Protein AF-T0THN8-F1 (afdb_monomer)

pLDDT: mean 85.49, std 10.86, range [45.84, 93.81]

Sequence (64 aa):
MKLISSGKVKLNYRQVEKADQLITIGDMISVRGFGRFRLAEQEGFSKSGKAKVTINSMLRRRKK

Secondary structure (DSSP, 8-state):
-TTTTTT-EEETTEE---TT----TT-EEEETTTEEEEEEEEEEE-TTS-EEEEEEE-------

Solvent-accessible surface area (backbone atoms only — not comparable to full-atom values): 3951 Å² total; per-residue (Å²): 112,74,53,31,67,65,60,38,26,22,50,73,87,38,78,34,60,63,89,81,69,86,82,53,76,67,42,37,40,37,34,74,97,76,42,37,35,28,36,63,44,70,86,46,63,46,100,85,69,48,76,43,68,46,71,48,66,72,58,79,74,78,78,127

Structure (mmCIF, N/CA/C/O backbone):
data_AF-T0THN8-F1
#
_entry.id   AF-T0THN8-F1
#
loop_
_atom_site.group_PDB
_atom_site.id
_atom_site.type_symbol
_atom_site.label_atom_id
_atom_site.label_alt_id
_atom_site.label_comp_id
_atom_site.label_asym_id
_atom_site.label_entity_id
_atom_site.label_seq_id
_atom_site.pdbx_PDB_ins_code
_atom_site.Cartn_x
_atom_site.Cartn_y
_atom_site.Cartn_z
_atom_site.occupancy
_atom_site.B_iso_or_equiv
_atom_site.auth_seq_id
_atom_site.auth_comp_id
_atom_site.auth_asym_id
_atom_site.auth_atom_id
_atom_site.pdbx_PDB_model_num
ATOM 1 N N . MET A 1 1 ? 2.681 -2.553 13.003 1.00 59.84 1 MET A N 1
ATOM 2 C CA . MET A 1 1 ? 1.461 -3.386 13.134 1.00 59.84 1 MET A CA 1
ATOM 3 C C . MET A 1 1 ? 0.224 -2.660 13.669 1.00 59.84 1 MET A C 1
ATOM 5 O O . MET A 1 1 ? -0.871 -3.017 13.263 1.00 59.84 1 MET A O 1
ATOM 9 N N . LYS A 1 2 ? 0.352 -1.610 14.499 1.00 76.19 2 LYS A N 1
ATOM 10 C CA . LYS A 1 2 ? -0.785 -0.976 15.206 1.00 76.19 2 LYS A CA 1
ATOM 11 C C . LYS A 1 2 ? -1.918 -0.414 14.322 1.00 76.19 2 LYS A C 1
ATOM 13 O O . LYS A 1 2 ? -3.039 -0.296 14.797 1.00 76.19 2 LYS A O 1
ATOM 18 N N . LEU A 1 3 ? -1.656 -0.034 13.066 1.00 80.62 3 LEU A N 1
ATOM 19 C CA . LEU A 1 3 ? -2.677 0.537 12.165 1.00 80.62 3 LEU A CA 1
ATOM 20 C C . LEU A 1 3 ? -3.570 -0.526 11.509 1.00 80.62 3 LEU A C 1
ATOM 22 O O . LEU A 1 3 ? -4.764 -0.295 11.346 1.00 80.62 3 LEU A O 1
ATOM 26 N N . ILE A 1 4 ? -2.996 -1.677 11.153 1.00 81.31 4 ILE A N 1
ATOM 27 C CA . ILE A 1 4 ? -3.719 -2.778 10.504 1.00 81.31 4 ILE A CA 1
ATOM 28 C C . ILE A 1 4 ? -4.632 -3.450 11.534 1.00 81.31 4 ILE A C 1
ATOM 30 O O . ILE A 1 4 ? -5.842 -3.490 11.348 1.00 81.31 4 ILE A O 1
ATOM 34 N N . SER A 1 5 ? -4.084 -3.821 12.697 1.00 81.94 5 SER A N 1
ATOM 35 C CA . SER A 1 5 ? -4.862 -4.446 13.775 1.00 81.94 5 SER A CA 1
ATOM 36 C C . SER A 1 5 ? -5.911 -3.527 14.417 1.00 81.94 5 SER A C 1
ATOM 38 O O . SER A 1 5 ? -6.809 -4.011 15.091 1.00 81.94 5 SER A O 1
ATOM 40 N N . SER A 1 6 ? -5.827 -2.205 14.217 1.00 85.19 6 SER A N 1
ATOM 41 C CA . SER A 1 6 ? -6.857 -1.254 14.672 1.00 85.19 6 SER A CA 1
ATOM 42 C C . SER A 1 6 ? -7.932 -0.957 13.620 1.00 85.19 6 SER A C 1
ATOM 44 O O . SER A 1 6 ? -8.681 0.007 13.776 1.00 85.19 6 SER A O 1
ATOM 46 N N . GLY A 1 7 ? -7.986 -1.726 12.524 1.00 85.56 7 GLY A N 1
ATOM 47 C CA . GLY A 1 7 ? -8.995 -1.574 11.468 1.00 85.56 7 GLY A CA 1
ATOM 48 C C . GLY A 1 7 ? -8.869 -0.273 10.668 1.00 85.56 7 GLY A C 1
ATOM 49 O O . GLY A 1 7 ? -9.797 0.141 9.973 1.00 85.56 7 GLY A O 1
ATOM 50 N N . LYS A 1 8 ? -7.724 0.418 10.757 1.00 88.81 8 LYS A N 1
ATOM 51 C CA . LYS A 1 8 ? -7.505 1.715 10.091 1.00 88.81 8 LYS A CA 1
ATOM 52 C C . LYS A 1 8 ? -7.028 1.576 8.648 1.00 88.81 8 LYS A C 1
ATOM 54 O O . LYS A 1 8 ? -6.871 2.598 7.975 1.00 88.81 8 LYS A O 1
ATOM 59 N N . VAL A 1 9 ? -6.795 0.351 8.182 1.00 92.00 9 VAL A N 1
ATOM 60 C CA . VAL A 1 9 ? -6.313 0.043 6.835 1.00 92.00 9 VAL A CA 1
ATOM 61 C C . VAL A 1 9 ? -7.387 -0.715 6.061 1.00 92.00 9 VAL A C 1
ATOM 63 O O . VAL A 1 9 ? -7.986 -1.663 6.566 1.00 92.00 9 VAL A O 1
ATOM 66 N N . LYS A 1 10 ? -7.624 -0.289 4.820 1.00 93.50 10 LYS A N 1
ATOM 67 C CA . LYS A 1 10 ? -8.478 -0.988 3.861 1.00 93.50 10 LYS A CA 1
ATOM 68 C C . LYS A 1 10 ? -7.689 -1.325 2.604 1.00 93.50 10 LYS A C 1
ATOM 70 O O . LYS A 1 10 ? -6.989 -0.456 2.089 1.00 93.50 10 LYS A O 1
ATOM 75 N N . LEU A 1 11 ? -7.862 -2.536 2.093 1.00 93.81 11 LEU A N 1
ATOM 76 C CA . LEU A 1 11 ? -7.366 -2.999 0.800 1.00 93.81 11 LEU A CA 1
ATOM 77 C C . LEU A 1 11 ? -8.563 -3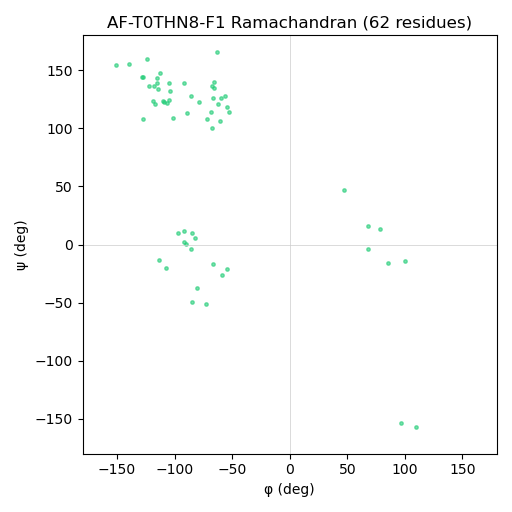.154 -0.132 1.00 93.81 11 LEU A C 1
ATOM 79 O O . LEU A 1 11 ? -9.508 -3.864 0.204 1.00 93.81 11 LEU A O 1
ATOM 83 N N . ASN A 1 12 ? -8.563 -2.463 -1.271 1.00 93.12 12 ASN A N 1
ATOM 84 C CA . ASN A 1 12 ? -9.666 -2.497 -2.238 1.00 93.12 12 ASN A CA 1
ATOM 85 C C . ASN A 1 12 ? -11.041 -2.316 -1.566 1.00 93.12 12 ASN A C 1
ATOM 87 O O . ASN A 1 12 ? -11.976 -3.074 -1.798 1.00 93.12 12 ASN A O 1
ATOM 91 N N . TYR A 1 13 ? -11.137 -1.317 -0.680 1.00 90.12 13 TYR A N 1
ATOM 92 C CA . TYR A 1 13 ? -12.322 -0.980 0.128 1.00 90.12 13 TYR A CA 1
ATOM 93 C C . TYR A 1 13 ? -12.731 -1.991 1.211 1.00 90.12 13 TYR A C 1
ATOM 95 O O . TYR 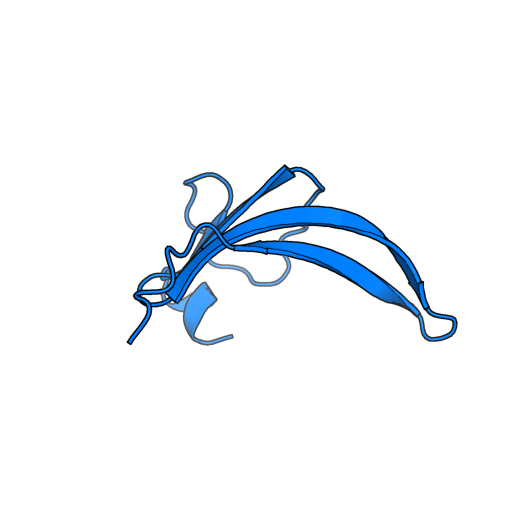A 1 13 ? -13.614 -1.677 2.012 1.00 90.12 13 TYR A O 1
ATOM 103 N N . ARG A 1 14 ? -12.055 -3.138 1.321 1.00 91.50 14 ARG A N 1
ATOM 104 C CA . ARG A 1 14 ? -12.268 -4.137 2.375 1.00 91.50 14 ARG A CA 1
ATOM 105 C C . ARG A 1 14 ? -11.338 -3.882 3.555 1.00 91.50 14 ARG A C 1
ATOM 107 O O . ARG A 1 14 ? -10.180 -3.523 3.363 1.00 91.50 14 ARG A O 1
ATOM 114 N N . GLN A 1 15 ? -11.845 -4.033 4.774 1.00 90.31 15 GLN A N 1
ATOM 115 C CA . GLN A 1 15 ? -11.035 -3.903 5.985 1.00 90.31 15 GLN A CA 1
ATOM 116 C C . GLN A 1 15 ? -10.030 -5.054 6.068 1.00 90.31 15 GLN A C 1
ATOM 118 O O . GLN A 1 15 ? -10.380 -6.199 5.798 1.00 90.31 15 GLN A O 1
ATOM 123 N N . VAL A 1 16 ? -8.785 -4.732 6.421 1.00 90.62 16 VAL A N 1
ATOM 124 C CA . VAL A 1 16 ? -7.717 -5.718 6.597 1.00 90.62 16 VAL A CA 1
ATOM 125 C C . VAL A 1 16 ? -7.238 -5.661 8.036 1.00 90.62 16 VAL A C 1
ATOM 127 O O . VAL A 1 16 ? -6.824 -4.605 8.511 1.00 90.62 16 VAL A O 1
ATOM 130 N N . GLU A 1 17 ? -7.289 -6.804 8.711 1.00 84.56 17 GLU A N 1
ATOM 131 C CA . GLU A 1 17 ? -6.918 -6.935 10.127 1.00 84.56 17 GLU A CA 1
ATOM 132 C C . GLU A 1 17 ? -5.594 -7.678 10.316 1.00 84.56 17 GLU A C 1
ATOM 134 O O . GLU A 1 17 ? -4.922 -7.502 11.334 1.00 84.56 17 GLU A O 1
ATOM 139 N N . LYS A 1 18 ? -5.177 -8.451 9.305 1.00 85.19 18 LYS A N 1
ATOM 140 C CA . LYS A 1 18 ? -3.903 -9.169 9.291 1.00 85.19 18 LYS A CA 1
ATOM 141 C C . LYS A 1 18 ? -2.892 -8.494 8.370 1.00 85.19 18 LYS A C 1
ATOM 143 O O . LYS A 1 18 ? -3.227 -8.016 7.292 1.00 85.19 18 LYS A O 1
ATOM 148 N N . ALA A 1 19 ? -1.642 -8.432 8.813 1.00 85.06 19 ALA A N 1
ATOM 149 C CA . ALA A 1 19 ? -0.568 -7.747 8.092 1.00 85.06 19 ALA A CA 1
ATOM 150 C C . ALA A 1 19 ? 0.192 -8.641 7.096 1.00 85.06 19 ALA A C 1
ATOM 152 O O . ALA A 1 19 ? 1.127 -8.173 6.457 1.00 85.06 19 ALA A O 1
ATOM 153 N N . ASP A 1 20 ? -0.197 -9.908 6.987 1.00 88.06 20 ASP A N 1
ATOM 154 C CA . ASP A 1 20 ? 0.344 -10.924 6.079 1.00 88.06 20 ASP A CA 1
ATOM 155 C C . ASP A 1 20 ? -0.414 -10.995 4.742 1.00 88.06 20 ASP A C 1
ATOM 157 O O . ASP A 1 20 ? -0.095 -11.818 3.886 1.00 88.06 20 ASP A O 1
ATOM 161 N N . GLN A 1 21 ? -1.407 -10.124 4.542 1.00 88.06 21 GLN A N 1
ATOM 162 C CA . GLN A 1 21 ? -2.167 -10.069 3.304 1.00 88.06 21 GLN A CA 1
ATOM 163 C C . GLN A 1 21 ? -1.255 -9.707 2.123 1.00 88.06 21 GLN A C 1
ATOM 165 O O . GLN A 1 21 ? -0.661 -8.626 2.081 1.00 88.06 21 GLN A O 1
ATOM 170 N N . LEU A 1 22 ? -1.201 -10.598 1.133 1.00 88.75 22 LEU A N 1
ATOM 171 C CA . LEU A 1 22 ? -0.542 -10.339 -0.144 1.00 88.75 22 LEU A CA 1
ATOM 172 C C . LEU A 1 22 ? -1.277 -9.236 -0.911 1.00 88.75 22 LEU A C 1
ATOM 174 O O . LEU A 1 22 ? -2.506 -9.249 -1.016 1.00 88.75 22 LEU A O 1
ATOM 178 N N . ILE A 1 23 ? -0.492 -8.303 -1.446 1.00 90.00 23 ILE A N 1
ATOM 179 C CA . ILE A 1 23 ? -0.941 -7.223 -2.324 1.00 90.00 23 ILE A CA 1
ATOM 180 C C . ILE A 1 23 ? -0.370 -7.437 -3.723 1.00 90.00 23 ILE A C 1
ATOM 182 O O . ILE A 1 23 ? 0.739 -7.945 -3.887 1.00 90.00 23 ILE A O 1
ATOM 186 N N . THR A 1 24 ? -1.129 -7.025 -4.726 1.00 91.75 24 THR A N 1
ATOM 187 C CA . THR A 1 24 ? -0.816 -7.191 -6.144 1.00 91.75 24 THR A CA 1
ATOM 188 C C . THR A 1 24 ? -0.813 -5.850 -6.866 1.00 91.75 24 THR A C 1
ATOM 190 O O . THR A 1 24 ? -1.353 -4.851 -6.379 1.00 91.75 24 THR A O 1
ATOM 193 N N . ILE A 1 25 ? -0.155 -5.802 -8.025 1.00 93.19 25 ILE A N 1
ATOM 194 C CA . ILE A 1 25 ? -0.134 -4.598 -8.855 1.00 93.19 25 ILE A CA 1
ATOM 195 C C . ILE A 1 25 ? -1.575 -4.184 -9.169 1.00 93.19 25 ILE A C 1
ATOM 197 O O . ILE A 1 25 ? -2.383 -4.974 -9.646 1.00 93.19 25 ILE A O 1
ATOM 201 N N . GLY A 1 26 ? -1.887 -2.921 -8.903 1.00 91.69 26 GLY A N 1
ATOM 202 C CA . GLY A 1 26 ? -3.215 -2.357 -9.071 1.00 91.69 26 GLY A CA 1
ATOM 203 C C . GLY A 1 26 ? -4.030 -2.250 -7.783 1.00 91.69 26 GLY A C 1
ATOM 204 O O . GLY A 1 26 ? -5.003 -1.493 -7.757 1.00 91.69 26 GLY A O 1
ATOM 205 N N . ASP A 1 27 ? -3.612 -2.918 -6.710 1.00 93.69 27 ASP A N 1
ATOM 206 C CA . ASP A 1 27 ? -4.308 -2.844 -5.434 1.00 93.69 27 ASP A CA 1
ATOM 207 C C . ASP A 1 27 ? -4.238 -1.449 -4.822 1.00 93.69 27 ASP A C 1
ATOM 209 O O . ASP A 1 27 ? -3.207 -0.766 -4.839 1.00 93.69 27 ASP A O 1
ATOM 213 N N . MET A 1 28 ? -5.360 -1.035 -4.240 1.00 92.56 28 MET A N 1
ATOM 214 C CA . MET A 1 28 ? -5.496 0.241 -3.561 1.00 92.56 28 MET A CA 1
ATOM 215 C C . MET A 1 28 ? -5.543 0.050 -2.052 1.00 92.56 28 MET A C 1
ATOM 217 O O . MET A 1 28 ? -6.463 -0.564 -1.508 1.00 92.56 28 MET A O 1
ATOM 221 N N . ILE A 1 29 ? -4.602 0.690 -1.366 1.00 93.69 29 ILE A N 1
ATOM 222 C CA . ILE A 1 29 ? -4.530 0.723 0.086 1.00 93.69 29 ILE A CA 1
ATOM 223 C C . ILE A 1 29 ? -4.986 2.095 0.577 1.00 93.69 29 ILE A C 1
ATOM 225 O O . ILE A 1 29 ? -4.463 3.140 0.188 1.00 93.69 29 ILE A O 1
ATOM 229 N N . SER A 1 30 ? -5.988 2.095 1.451 1.00 91.94 30 SER A N 1
ATOM 230 C CA . SER A 1 30 ? -6.478 3.281 2.151 1.00 91.94 30 SER A CA 1
ATOM 231 C C . SER A 1 30 ? -6.110 3.197 3.623 1.00 91.94 30 SER A C 1
ATOM 233 O O . SER A 1 30 ? -6.515 2.261 4.306 1.00 91.94 30 SER A O 1
ATOM 235 N N . VAL A 1 31 ? -5.404 4.201 4.131 1.00 92.12 31 VAL A N 1
ATOM 236 C CA . VAL A 1 31 ? -5.019 4.301 5.539 1.00 92.12 31 VAL A CA 1
ATOM 237 C C . VAL A 1 31 ? -5.682 5.536 6.144 1.00 92.12 31 VAL A C 1
ATOM 239 O O . VAL A 1 31 ? -5.482 6.668 5.693 1.00 92.12 31 VAL A O 1
ATOM 242 N N . ARG A 1 32 ? -6.500 5.339 7.181 1.00 88.62 32 ARG A N 1
ATOM 243 C CA . ARG A 1 32 ? -7.225 6.430 7.845 1.00 88.62 32 ARG A CA 1
ATOM 244 C C . ARG A 1 32 ? -6.244 7.466 8.408 1.00 88.62 32 ARG A C 1
ATOM 246 O O . ARG A 1 32 ? -5.357 7.117 9.176 1.00 88.62 32 ARG A O 1
ATOM 253 N N . GLY A 1 33 ? -6.432 8.735 8.035 1.00 87.00 33 GLY A N 1
ATOM 254 C CA . GLY A 1 33 ? -5.573 9.859 8.439 1.00 87.00 33 GLY A CA 1
ATOM 255 C C . GLY A 1 33 ? -4.337 10.080 7.557 1.00 87.00 33 GLY A C 1
ATOM 256 O O . GLY A 1 33 ? -3.782 11.170 7.577 1.00 87.00 33 GLY A O 1
ATOM 257 N N . PHE A 1 34 ? -3.954 9.093 6.740 1.00 85.62 34 PHE A N 1
ATOM 258 C CA . PHE A 1 34 ? -2.776 9.164 5.867 1.00 85.62 34 PHE A CA 1
ATOM 259 C C . PHE A 1 34 ? -3.128 9.171 4.380 1.00 85.62 34 PHE A C 1
ATOM 261 O O . PHE A 1 34 ? -2.273 9.492 3.572 1.00 85.62 34 PHE A O 1
ATOM 268 N N . GLY A 1 35 ? -4.365 8.845 3.999 1.00 89.62 35 GLY A N 1
ATOM 269 C CA . GLY A 1 35 ? -4.830 8.891 2.613 1.00 89.62 35 GLY A CA 1
ATOM 270 C C . GLY A 1 35 ? -4.776 7.544 1.907 1.00 89.62 35 GLY A C 1
ATOM 271 O O . GLY A 1 35 ? -4.919 6.494 2.533 1.00 89.62 35 GLY A O 1
ATOM 272 N N . ARG A 1 36 ? -4.655 7.582 0.579 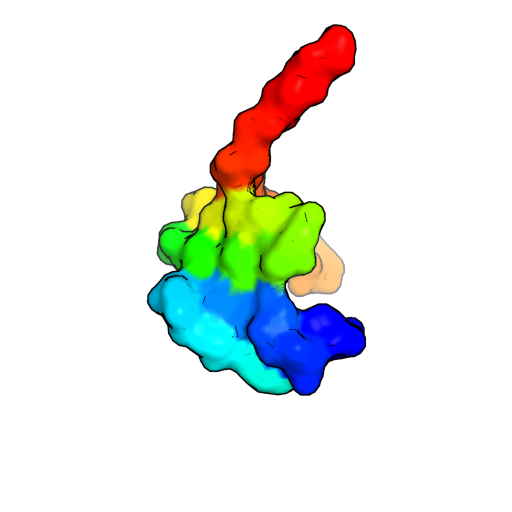1.00 91.31 36 ARG A N 1
ATOM 273 C CA . ARG A 1 36 ? -4.720 6.395 -0.279 1.00 91.31 36 ARG A CA 1
ATOM 274 C C . ARG A 1 36 ? -3.513 6.332 -1.198 1.00 91.31 36 ARG A C 1
ATOM 276 O O . ARG A 1 36 ? -3.069 7.364 -1.707 1.00 91.31 36 ARG A O 1
ATOM 283 N N . PHE A 1 37 ? -3.034 5.126 -1.445 1.00 93.06 37 PHE A N 1
ATOM 284 C CA . PHE A 1 37 ? -2.033 4.859 -2.463 1.00 93.06 37 PHE A CA 1
ATOM 285 C C . PHE A 1 37 ? -2.357 3.560 -3.195 1.00 93.06 37 PHE A C 1
ATOM 287 O O . PHE A 1 37 ? -3.059 2.693 -2.672 1.00 93.06 37 PHE A O 1
ATOM 294 N N . ARG A 1 38 ? -1.864 3.451 -4.424 1.00 93.44 38 ARG A N 1
ATOM 295 C CA . ARG A 1 38 ? -1.996 2.263 -5.264 1.00 93.44 38 ARG A CA 1
ATOM 296 C C . ARG A 1 38 ? -0.615 1.676 -5.515 1.00 93.44 38 ARG A C 1
ATOM 298 O O . ARG A 1 38 ? 0.322 2.439 -5.760 1.00 93.44 38 ARG A O 1
ATOM 305 N N . LEU A 1 39 ? -0.500 0.353 -5.466 1.00 93.00 39 LEU A N 1
ATOM 306 C CA . LEU A 1 39 ? 0.693 -0.334 -5.950 1.00 93.00 39 LEU A CA 1
ATOM 307 C C . LEU A 1 39 ? 0.692 -0.241 -7.479 1.00 93.00 39 LEU A C 1
ATOM 309 O O . LEU A 1 39 ? -0.178 -0.817 -8.129 1.00 93.00 39 LEU A O 1
ATOM 313 N N . ALA A 1 40 ? 1.586 0.568 -8.039 1.00 91.25 40 ALA A N 1
ATOM 314 C CA . ALA A 1 40 ? 1.588 0.879 -9.462 1.00 91.25 40 ALA A CA 1
ATOM 315 C C 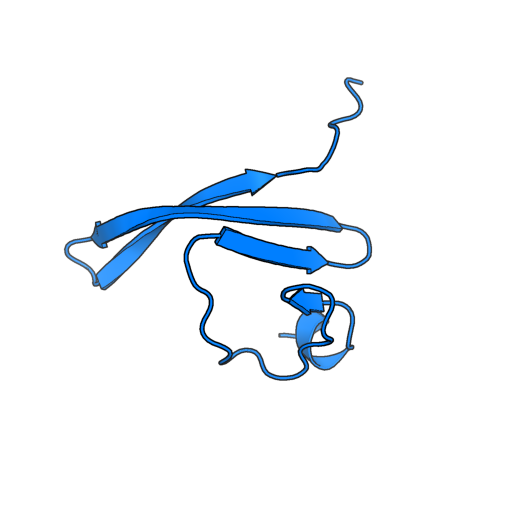. ALA A 1 40 ? 2.338 -0.186 -10.256 1.00 91.25 40 ALA A C 1
ATOM 317 O O . ALA A 1 40 ? 1.805 -0.696 -11.233 1.00 91.25 40 ALA A O 1
ATOM 318 N N . GLU A 1 41 ? 3.545 -0.531 -9.813 1.00 91.12 41 GLU A N 1
ATOM 319 C CA . GLU A 1 41 ? 4.439 -1.446 -10.520 1.00 91.12 41 GLU A CA 1
ATOM 320 C C . GLU A 1 41 ? 5.341 -2.183 -9.525 1.00 91.12 41 GLU A C 1
ATOM 322 O O . GLU A 1 41 ? 5.627 -1.683 -8.431 1.00 91.12 41 GLU A O 1
ATOM 327 N N . GLN A 1 42 ? 5.808 -3.365 -9.923 1.00 89.38 42 GLN A N 1
ATOM 328 C CA . GLN A 1 42 ? 6.835 -4.130 -9.224 1.00 89.38 42 GLN A CA 1
ATOM 329 C C . GLN A 1 42 ? 7.931 -4.482 -10.235 1.00 89.38 42 GLN A C 1
ATOM 331 O O . GLN A 1 42 ? 7.734 -5.330 -11.098 1.00 89.38 42 GLN A O 1
ATOM 336 N N . GLU A 1 43 ? 9.090 -3.836 -10.117 1.00 85.88 43 GLU A N 1
ATOM 337 C CA . GLU A 1 43 ? 10.229 -3.983 -11.041 1.00 85.88 43 GLU A CA 1
ATOM 338 C C . GLU A 1 43 ? 11.098 -5.222 -10.735 1.00 85.88 43 GLU A C 1
ATOM 340 O O . GLU A 1 43 ? 12.153 -5.421 -11.332 1.00 85.88 43 GLU A O 1
ATOM 345 N N . GLY A 1 44 ? 10.678 -6.053 -9.776 1.00 85.44 44 GLY A N 1
ATOM 346 C CA . GLY A 1 44 ? 11.380 -7.263 -9.349 1.00 85.44 44 GLY A CA 1
ATOM 347 C C . GLY A 1 44 ? 11.994 -7.144 -7.955 1.00 85.44 44 GLY A C 1
ATOM 348 O O . GLY A 1 44 ? 11.538 -6.362 -7.117 1.00 85.44 44 GLY A O 1
ATOM 349 N N . PHE A 1 45 ? 13.015 -7.959 -7.685 1.00 88.75 45 PHE A N 1
ATOM 350 C CA . PHE A 1 45 ? 13.684 -8.035 -6.386 1.00 88.75 45 PHE A CA 1
ATOM 351 C C . PHE A 1 45 ? 15.144 -7.585 -6.490 1.00 88.75 45 PHE A C 1
ATOM 353 O O . PHE A 1 45 ? 15.830 -7.861 -7.473 1.00 88.75 45 PHE A O 1
ATOM 360 N N . SER A 1 46 ? 15.642 -6.901 -5.460 1.00 90.38 46 SER A N 1
ATOM 361 C CA . SER A 1 46 ? 17.072 -6.632 -5.315 1.00 90.38 46 SER A CA 1
ATOM 362 C C . SER A 1 46 ? 17.856 -7.941 -5.156 1.00 90.38 46 SER A C 1
ATOM 364 O O . SER A 1 46 ? 17.300 -8.972 -4.779 1.00 90.38 46 SER A O 1
ATOM 366 N N . LYS A 1 47 ? 19.186 -7.880 -5.306 1.00 88.81 47 LYS A N 1
ATOM 367 C CA . LYS A 1 47 ? 20.087 -9.007 -4.978 1.00 88.81 47 LYS A CA 1
ATOM 368 C C . LYS A 1 47 ? 19.925 -9.526 -3.537 1.00 88.81 47 LYS A C 1
ATOM 370 O O . LYS A 1 47 ? 20.301 -10.650 -3.246 1.00 88.81 47 LYS A O 1
ATOM 375 N N . SER A 1 48 ? 19.365 -8.706 -2.646 1.00 89.69 48 SER A N 1
ATOM 376 C CA . SER A 1 48 ? 19.061 -9.034 -1.248 1.00 89.69 48 SER A CA 1
ATOM 377 C C . SER A 1 48 ? 17.606 -9.463 -1.005 1.00 89.69 48 SER A C 1
ATOM 379 O O . SER A 1 48 ? 17.184 -9.540 0.145 1.00 89.69 48 SER A O 1
ATOM 381 N N . GLY A 1 49 ? 16.821 -9.701 -2.061 1.00 88.19 49 GLY A N 1
ATOM 382 C CA . GLY A 1 49 ? 15.442 -10.190 -1.965 1.00 88.19 49 GLY A CA 1
ATOM 383 C C . GLY A 1 49 ? 14.400 -9.131 -1.594 1.00 88.19 49 GLY A C 1
ATOM 384 O O . GLY A 1 49 ? 13.272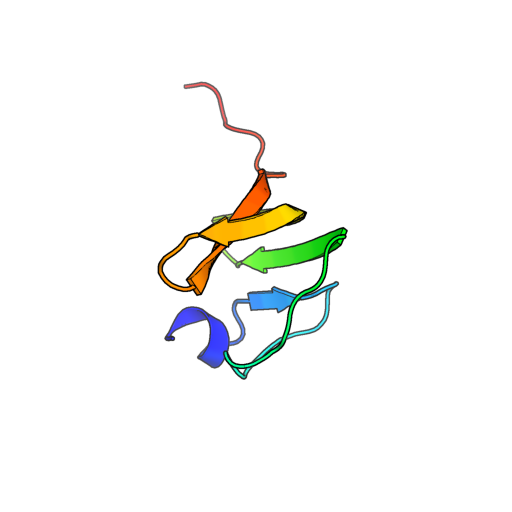 -9.478 -1.254 1.00 88.19 49 GLY A O 1
ATOM 385 N N . LYS A 1 50 ? 14.728 -7.832 -1.648 1.00 88.56 50 LYS A N 1
ATOM 386 C CA . LYS A 1 50 ? 13.759 -6.755 -1.379 1.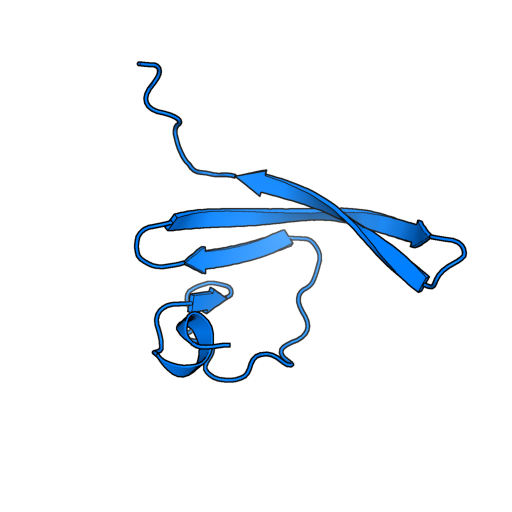00 88.56 50 LYS A CA 1
ATOM 387 C C . LYS A 1 50 ? 12.985 -6.418 -2.648 1.00 88.56 50 LYS A C 1
ATOM 389 O O . LYS A 1 50 ? 13.605 -6.135 -3.669 1.00 88.56 50 LYS A O 1
ATOM 394 N N . ALA A 1 51 ? 11.656 -6.406 -2.583 1.00 88.88 51 ALA A N 1
ATOM 395 C CA . ALA A 1 51 ? 10.824 -6.009 -3.716 1.00 88.88 51 ALA A CA 1
ATOM 396 C C . ALA A 1 51 ? 11.022 -4.518 -4.036 1.00 88.88 51 ALA A C 1
ATOM 398 O O . ALA A 1 51 ? 10.859 -3.662 -3.162 1.00 88.88 51 ALA A O 1
ATOM 399 N N . LYS A 1 52 ? 11.357 -4.204 -5.289 1.00 90.25 52 LYS A N 1
ATOM 400 C CA . LYS A 1 52 ? 11.387 -2.837 -5.806 1.00 90.25 52 LYS A CA 1
ATOM 401 C C . LYS A 1 52 ? 10.007 -2.515 -6.366 1.00 90.25 52 LYS A C 1
ATOM 403 O O . LYS A 1 52 ? 9.567 -3.133 -7.333 1.00 90.25 52 LYS A O 1
ATOM 408 N N . VAL A 1 53 ? 9.313 -1.588 -5.716 1.00 91.06 53 VAL A N 1
ATOM 409 C CA . VAL A 1 53 ? 7.924 -1.248 -6.035 1.00 91.06 53 VAL A CA 1
ATOM 410 C C . VAL A 1 53 ? 7.750 0.249 -6.224 1.00 91.06 53 VAL A C 1
ATOM 412 O O . VAL A 1 53 ? 8.342 1.050 -5.499 1.00 91.06 53 VAL A O 1
ATOM 415 N N . THR A 1 54 ? 6.879 0.608 -7.158 1.00 91.56 54 THR A N 1
ATOM 416 C CA . THR A 1 54 ? 6.442 1.983 -7.393 1.00 91.56 54 THR A CA 1
ATOM 417 C C . THR A 1 54 ? 5.041 2.155 -6.824 1.00 91.56 54 THR A C 1
ATOM 419 O O . THR A 1 54 ? 4.153 1.334 -7.063 1.00 91.56 54 THR A O 1
ATOM 422 N N . ILE A 1 55 ? 4.826 3.226 -6.057 1.00 91.50 55 ILE A N 1
ATOM 423 C CA . ILE A 1 55 ? 3.522 3.552 -5.471 1.00 91.50 55 ILE A CA 1
ATOM 424 C C . ILE A 1 55 ? 3.008 4.887 -6.000 1.00 91.50 55 ILE A C 1
ATOM 426 O O . ILE A 1 55 ? 3.727 5.883 -6.026 1.00 91.50 55 ILE A O 1
ATOM 430 N N . ASN A 1 56 ? 1.724 4.922 -6.341 1.00 90.69 56 ASN A N 1
ATOM 431 C CA . ASN A 1 56 ? 1.040 6.147 -6.735 1.00 90.69 56 ASN A CA 1
ATOM 432 C C . ASN A 1 56 ? 0.212 6.652 -5.557 1.00 90.69 56 ASN A C 1
ATOM 434 O O . ASN A 1 56 ? -0.804 6.052 -5.197 1.00 90.69 56 ASN A O 1
ATOM 438 N N . SER A 1 57 ? 0.636 7.754 -4.937 1.00 84.94 57 SER A N 1
ATOM 439 C CA . SER A 1 57 ? -0.139 8.387 -3.870 1.00 84.94 57 SER A CA 1
ATOM 440 C C . SER A 1 57 ? -1.282 9.213 -4.462 1.00 84.94 57 SER A C 1
ATOM 442 O O . SER A 1 57 ? -1.036 10.168 -5.192 1.00 84.94 57 SER A O 1
ATOM 444 N N . MET A 1 58 ? -2.525 8.914 -4.082 1.00 78.25 58 MET A N 1
ATOM 445 C CA . MET A 1 58 ? -3.701 9.739 -4.411 1.00 78.25 58 MET A CA 1
ATOM 446 C C . MET A 1 58 ? -3.915 10.885 -3.412 1.00 78.25 58 MET A C 1
ATOM 448 O O . MET A 1 58 ? -4.946 11.557 -3.414 1.00 78.25 58 MET A O 1
ATOM 452 N N . LEU A 1 59 ? -2.946 11.118 -2.528 1.00 70.25 59 LEU A N 1
ATOM 453 C CA . LEU A 1 59 ? -2.918 12.304 -1.692 1.00 70.25 59 LEU A CA 1
ATOM 454 C C . LEU A 1 59 ? -2.666 13.528 -2.564 1.00 70.25 59 LEU A C 1
ATOM 456 O O . LEU A 1 59 ? -1.575 13.728 -3.095 1.00 70.25 59 LEU A O 1
ATOM 460 N N . ARG A 1 60 ? -3.663 14.402 -2.644 1.00 58.38 60 ARG A N 1
ATO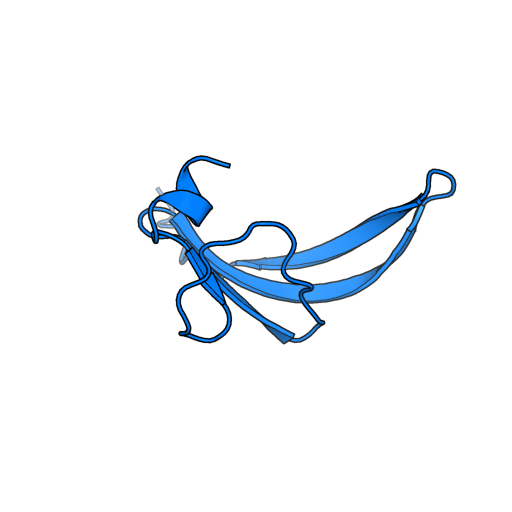M 461 C CA . ARG A 1 60 ? -3.456 15.761 -3.127 1.00 58.38 60 ARG A CA 1
ATOM 462 C C . ARG A 1 60 ? -2.588 16.470 -2.084 1.00 58.38 60 ARG A C 1
ATOM 464 O O . ARG A 1 60 ? -3.095 16.860 -1.033 1.00 58.38 60 ARG A O 1
ATOM 471 N N . ARG A 1 61 ? -1.275 16.592 -2.325 1.00 60.56 61 ARG A N 1
ATOM 472 C CA . ARG A 1 61 ? -0.417 17.478 -1.523 1.00 60.56 61 ARG A CA 1
ATOM 473 C C . ARG A 1 61 ? -1.088 18.852 -1.536 1.00 60.56 61 ARG A C 1
ATOM 475 O O . ARG A 1 61 ? -1.189 19.465 -2.598 1.00 60.56 61 ARG A O 1
ATOM 482 N N . ARG A 1 62 ? -1.565 19.340 -0.386 1.00 56.34 62 ARG A N 1
ATOM 483 C CA . ARG A 1 62 ? -1.743 20.786 -0.233 1.00 56.34 62 ARG A CA 1
ATOM 484 C C . ARG A 1 62 ? -0.341 21.364 -0.423 1.00 56.34 62 ARG A C 1
ATOM 486 O O . ARG A 1 62 ? 0.518 21.133 0.424 1.00 56.34 62 ARG A O 1
ATOM 493 N N . LYS A 1 63 ? -0.087 22.007 -1.570 1.00 49.12 63 LYS A N 1
ATOM 494 C CA . LYS A 1 63 ? 1.037 22.939 -1.691 1.00 49.12 63 LYS A CA 1
ATOM 495 C C . LYS A 1 63 ? 0.841 23.944 -0.555 1.00 49.12 63 LYS A C 1
ATOM 497 O O . LYS A 1 63 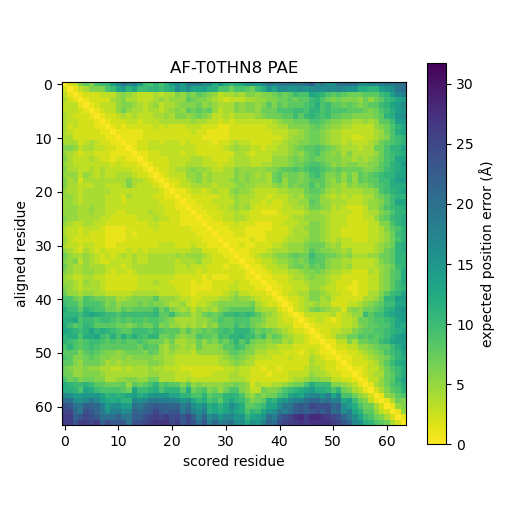? -0.242 24.522 -0.457 1.00 49.12 63 LYS A O 1
ATOM 502 N N . LYS A 1 64 ? 1.806 23.990 0.359 1.00 45.84 64 LYS A N 1
ATOM 503 C CA . LYS A 1 64 ? 1.912 25.077 1.326 1.00 45.84 64 LYS A CA 1
ATOM 504 C C . LYS A 1 64 ? 2.352 26.325 0.575 1.00 45.84 64 LYS A C 1
ATOM 506 O O . LYS A 1 64 ? 3.105 26.144 -0.411 1.00 45.84 64 LYS A O 1
#

Nearest PDB structures (foldseek):
  8s1u-assembly1_V  TM=9.706E-01  e=1.643E-04  Bacillus subtilis subsp. subtilis str. 168
  9dfd-assembly2_2d  TM=8.870E-01  e=7.486E-02  Thermus thermophilus HB8
  6ywy-assembly1_DD  TM=9.246E-01  e=1.234E-01  Neurospora crassa
  4v7a-assembly1_AD  TM=8.742E-01  e=1.089E-01  Escherichia coli K-12
  4v4b-assembly1_AD  TM=8.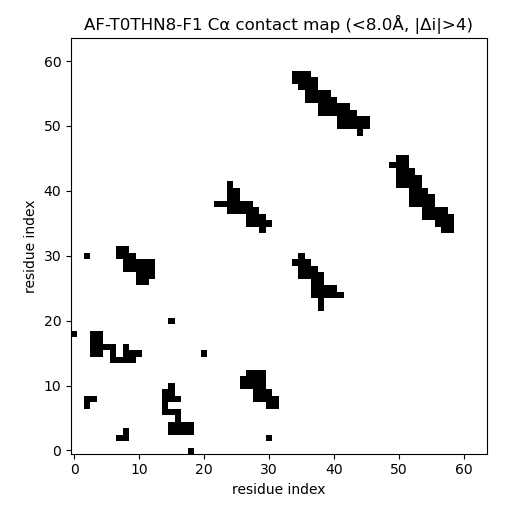902E-01  e=3.798E-01  Saccharomyces cerevisiae

Radius of gyration: 13.17 Å; Cα contacts (8 Å, |Δi|>4): 110; chains: 1; bounding box: 32×36×26 Å

Foldseek 3Di:
DVQLCVQQKDKPNHTHNDPPDDDDQQIKIQGHPPGIKGFHDWPAADPVGHTDTDIGGPDPPPPD

Mean predicted aligned error: 6.04 Å